Protein AF-B6E304-F1 (afdb_monomer_lite)

InterPro domains:
  IPR000536 Nuclear hormone receptor, ligand-binding domain [PF00104] (9-54)
  IPR000536 Nuclear hormone receptor, ligand-binding domain [PS51843] (1-66)
  IPR001723 Nuclear hormone receptor [PR00398] (15-36)
  IPR001723 Nuclear hormone receptor [PR00398] (36-52)
  IPR035500 Nuclear hormone receptor-like domain superfamily [G3DSA:1.10.565.10] (1-66)
  IPR035500 Nuclear hormone receptor-like domain superfamily [SSF48508] (2-66)
  IPR050234 Nuclear hormone receptor family NR1 subfamily [PTHR24082] (2-64)

Structure (mmCIF, N/CA/C/O backbone):
data_AF-B6E304-F1
#
_entry.id   AF-B6E304-F1
#
loop_
_atom_site.group_PDB
_atom_site.id
_atom_site.type_symbol
_atom_site.label_atom_id
_atom_site.label_alt_id
_atom_site.label_comp_id
_atom_site.label_asym_id
_atom_site.label_entity_id
_atom_site.label_seq_id
_atom_site.pdbx_PDB_ins_code
_atom_site.Cartn_x
_atom_site.Cartn_y
_atom_site.Cartn_z
_atom_site.occupancy
_atom_site.B_iso_or_equiv
_atom_site.auth_seq_id
_atom_site.auth_comp_id
_atom_site.auth_asym_id
_atom_site.auth_atom_id
_atom_site.pdbx_PDB_model_num
ATOM 1 N N . ASN A 1 1 ? 22.010 -4.753 -20.681 1.00 70.31 1 ASN A N 1
ATOM 2 C CA . ASN A 1 1 ? 20.542 -4.744 -20.488 1.00 70.31 1 ASN A CA 1
ATOM 3 C C . ASN A 1 1 ? 20.084 -5.293 -19.154 1.00 70.31 1 ASN A C 1
ATOM 5 O O . ASN A 1 1 ? 19.595 -4.480 -18.387 1.00 70.31 1 ASN A O 1
ATOM 9 N N . LYS A 1 2 ? 20.313 -6.571 -18.811 1.00 87.25 2 LYS A N 1
ATOM 10 C CA . LYS A 1 2 ? 19.836 -7.150 -17.532 1.00 87.25 2 LYS A CA 1
ATOM 11 C C . LYS A 1 2 ? 20.143 -6.314 -16.285 1.00 87.25 2 LYS A C 1
ATOM 13 O O . LYS A 1 2 ? 19.297 -6.167 -15.420 1.00 87.25 2 LYS A O 1
ATOM 18 N N . GLU A 1 3 ? 21.336 -5.737 -16.200 1.00 93.56 3 GLU A N 1
ATOM 19 C CA . GLU A 1 3 ? 21.720 -4.926 -15.040 1.00 93.56 3 GLU A CA 1
ATOM 20 C C . GLU A 1 3 ? 20.894 -3.632 -14.911 1.00 93.56 3 GLU A C 1
ATOM 22 O O . GLU A 1 3 ? 20.532 -3.236 -13.809 1.00 93.56 3 GLU A O 1
ATOM 27 N N . ALA A 1 4 ? 20.547 -2.990 -16.032 1.00 93.94 4 ALA A N 1
ATOM 28 C CA . ALA A 1 4 ? 19.706 -1.794 -16.030 1.00 93.94 4 ALA A CA 1
ATOM 29 C C . ALA A 1 4 ? 18.251 -2.130 -15.669 1.00 93.94 4 ALA A C 1
ATOM 31 O O . ALA A 1 4 ? 17.652 -1.431 -14.860 1.00 93.94 4 ALA A O 1
ATOM 32 N N . GLU A 1 5 ? 17.717 -3.228 -16.207 1.00 95.75 5 GLU A N 1
ATOM 33 C CA . GLU A 1 5 ? 16.376 -3.737 -15.881 1.00 95.75 5 GLU A CA 1
ATOM 34 C C . GLU A 1 5 ? 16.254 -4.080 -14.391 1.00 95.75 5 GLU A C 1
ATOM 36 O O . GLU A 1 5 ? 15.289 -3.686 -13.741 1.00 95.75 5 GLU A O 1
ATOM 41 N N . VAL A 1 6 ? 17.264 -4.749 -13.823 1.00 96.94 6 VAL A N 1
ATOM 42 C CA . VAL A 1 6 ? 17.306 -5.079 -12.391 1.00 96.94 6 VAL A CA 1
ATOM 43 C C . VAL A 1 6 ? 17.369 -3.818 -11.532 1.00 96.94 6 VAL A C 1
ATOM 45 O O . VAL A 1 6 ? 16.673 -3.746 -10.522 1.00 96.94 6 VAL A O 1
ATOM 48 N N . ARG A 1 7 ? 18.152 -2.804 -11.928 1.00 96.44 7 ARG A N 1
ATOM 49 C CA . ARG A 1 7 ? 18.185 -1.519 -11.211 1.00 96.44 7 ARG A CA 1
ATOM 50 C C . ARG A 1 7 ? 16.834 -0.813 -11.238 1.00 96.44 7 ARG A C 1
ATOM 52 O O . ARG A 1 7 ? 16.386 -0.363 -10.192 1.00 96.44 7 ARG A O 1
ATOM 59 N N . ILE A 1 8 ? 16.177 -0.755 -12.398 1.00 96.00 8 ILE A N 1
ATOM 60 C CA . ILE A 1 8 ? 14.836 -0.164 -12.519 1.00 96.00 8 ILE A CA 1
ATOM 61 C C . ILE A 1 8 ? 13.853 -0.915 -11.620 1.00 96.00 8 ILE A C 1
ATOM 63 O O . ILE A 1 8 ? 13.157 -0.294 -10.826 1.00 96.00 8 ILE A O 1
ATOM 67 N N . PHE A 1 9 ? 13.848 -2.248 -11.676 1.00 96.19 9 PHE A N 1
ATOM 68 C CA . PHE A 1 9 ? 12.971 -3.069 -10.845 1.00 96.19 9 PHE A CA 1
ATOM 69 C C . PHE A 1 9 ? 13.220 -2.860 -9.347 1.00 96.19 9 PHE A C 1
ATOM 71 O O . PHE A 1 9 ? 12.271 -2.738 -8.576 1.00 96.19 9 PHE A O 1
ATOM 78 N N . HIS A 1 10 ? 14.485 -2.759 -8.935 1.00 96.44 10 HIS A N 1
ATOM 79 C CA . HIS A 1 10 ? 14.845 -2.441 -7.557 1.00 96.44 10 HIS A CA 1
ATOM 80 C C . HIS A 1 10 ? 14.327 -1.058 -7.139 1.00 96.44 10 HIS A C 1
ATOM 82 O O . HIS A 1 10 ? 13.717 -0.934 -6.081 1.00 96.44 10 HIS A O 1
ATOM 88 N N . CYS A 1 11 ? 14.496 -0.028 -7.975 1.00 95.88 11 CYS A N 1
ATOM 89 C CA . CYS A 1 11 ? 13.937 1.300 -7.71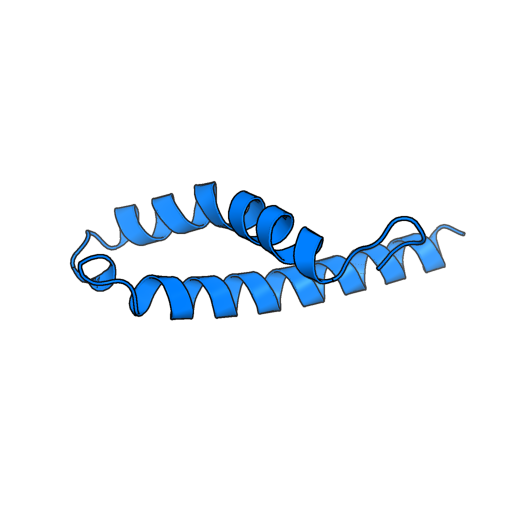0 1.00 95.88 11 CYS A CA 1
ATOM 90 C C . CYS A 1 11 ? 12.409 1.256 -7.568 1.00 95.88 11 CYS A C 1
ATOM 92 O O . CYS A 1 11 ? 11.878 1.803 -6.606 1.00 95.88 11 CYS A O 1
ATOM 94 N N . CYS A 1 12 ? 11.708 0.544 -8.457 1.00 95.38 12 CYS A N 1
ATOM 95 C CA . CYS A 1 12 ? 10.260 0.364 -8.356 1.00 95.38 12 CYS A CA 1
ATOM 96 C C . CYS A 1 12 ? 9.850 -0.306 -7.036 1.00 95.38 12 CYS A C 1
ATOM 98 O O . CYS A 1 12 ? 8.843 0.084 -6.444 1.00 95.38 12 CYS A O 1
ATOM 100 N N . GLN A 1 13 ? 10.617 -1.289 -6.550 1.00 96.44 13 GLN A N 1
ATOM 101 C CA . GLN A 1 13 ? 10.358 -1.907 -5.248 1.00 96.44 13 GLN A CA 1
ATOM 102 C C . GLN A 1 13 ? 10.558 -0.927 -4.092 1.00 96.44 13 GLN A C 1
ATOM 104 O O . GLN A 1 13 ? 9.709 -0.884 -3.207 1.00 96.44 13 GLN A O 1
ATOM 109 N N . CYS A 1 14 ? 11.629 -0.127 -4.107 1.00 96.88 14 CYS A N 1
ATOM 110 C CA . CYS A 1 14 ? 11.858 0.893 -3.081 1.00 96.88 14 CYS A CA 1
ATOM 111 C C . CYS A 1 14 ? 10.681 1.872 -3.005 1.00 96.88 14 CYS A C 1
ATOM 113 O O . CYS A 1 14 ? 10.096 2.030 -1.937 1.00 96.88 14 CYS A O 1
ATOM 115 N N . THR A 1 15 ? 10.266 2.433 -4.145 1.00 95.38 15 THR A N 1
ATOM 116 C CA . THR A 1 15 ? 9.101 3.329 -4.209 1.00 95.38 15 THR A CA 1
ATOM 117 C C . THR A 1 15 ? 7.828 2.633 -3.729 1.00 95.38 15 THR A C 1
ATOM 119 O O . THR A 1 15 ? 7.066 3.208 -2.962 1.00 95.38 15 THR A O 1
ATOM 122 N N . SER A 1 16 ? 7.611 1.367 -4.104 1.00 95.44 16 SER A N 1
ATOM 123 C CA . SER A 1 16 ? 6.428 0.615 -3.660 1.00 95.44 16 SER A CA 1
ATOM 124 C C . SER A 1 16 ? 6.387 0.442 -2.137 1.00 95.44 16 SER A C 1
ATOM 126 O O . SER A 1 16 ? 5.320 0.553 -1.542 1.00 95.44 16 SER A O 1
ATOM 128 N N . VAL A 1 17 ? 7.530 0.190 -1.488 1.00 97.81 17 VAL A N 1
ATOM 129 C CA . VAL A 1 17 ? 7.617 0.058 -0.021 1.00 97.81 17 VAL A CA 1
ATOM 130 C C . VAL A 1 17 ? 7.289 1.379 0.679 1.00 97.81 17 VAL A C 1
ATOM 132 O O . VAL A 1 17 ? 6.549 1.387 1.667 1.00 97.81 17 VAL A O 1
ATOM 135 N N . GLU A 1 18 ? 7.799 2.494 0.157 1.00 97.69 18 GLU A N 1
ATOM 136 C CA . GLU A 1 18 ? 7.475 3.832 0.664 1.00 97.69 18 GLU A CA 1
ATOM 137 C C . GLU A 1 18 ? 5.968 4.105 0.541 1.00 97.69 18 GLU A C 1
ATOM 139 O O . GLU A 1 18 ? 5.316 4.411 1.539 1.00 97.69 18 GLU A O 1
ATOM 144 N N . THR A 1 19 ? 5.369 3.852 -0.627 1.00 97.19 19 THR A N 1
ATOM 145 C CA . THR A 1 19 ? 3.929 4.069 -0.841 1.00 97.19 19 THR A CA 1
ATOM 146 C C . THR A 1 19 ? 3.046 3.156 0.017 1.00 97.19 19 THR A C 1
ATOM 148 O O . THR A 1 19 ? 2.003 3.592 0.500 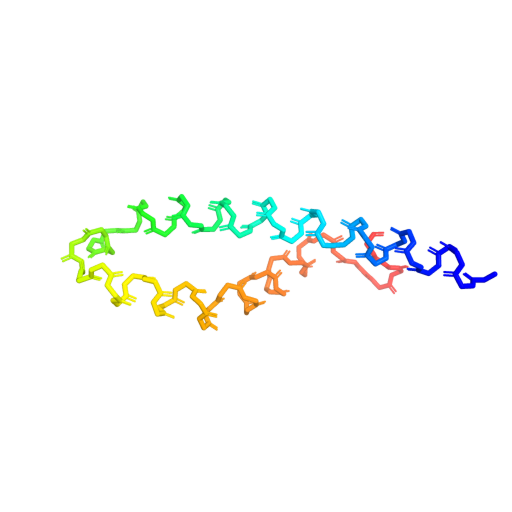1.00 97.19 19 THR A O 1
ATOM 151 N N . VAL A 1 20 ? 3.441 1.901 0.269 1.00 98.19 20 VAL A N 1
ATOM 152 C CA . VAL A 1 20 ? 2.724 1.011 1.208 1.00 98.19 20 VAL A CA 1
ATOM 153 C C . VAL A 1 20 ? 2.715 1.606 2.619 1.00 98.19 20 VAL A C 1
ATOM 155 O O . VAL A 1 20 ? 1.704 1.521 3.323 1.00 98.19 20 VAL A O 1
ATOM 158 N N . THR A 1 21 ? 3.822 2.224 3.031 1.00 98.12 21 THR A N 1
ATOM 159 C CA . THR A 1 21 ? 3.937 2.880 4.339 1.00 98.12 21 THR A CA 1
ATOM 160 C C . THR A 1 21 ? 3.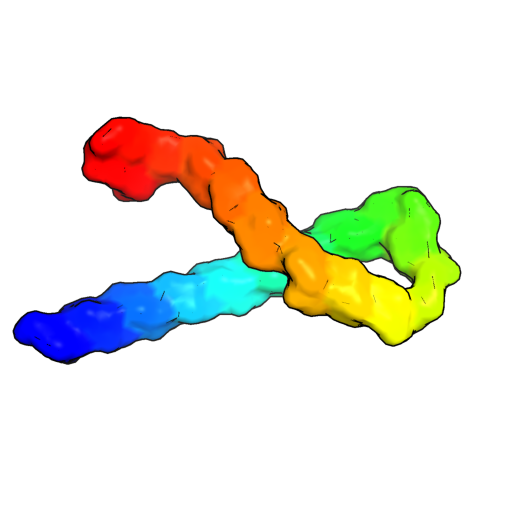003 4.087 4.418 1.00 98.12 21 THR A C 1
ATOM 162 O O . THR A 1 21 ? 2.219 4.196 5.359 1.00 98.12 21 THR A O 1
ATOM 165 N N . GLU A 1 22 ? 3.005 4.941 3.395 1.00 98.44 22 GLU A N 1
ATOM 166 C CA . GLU A 1 22 ? 2.113 6.104 3.304 1.00 98.44 22 GLU A CA 1
ATOM 167 C C . GLU A 1 22 ? 0.633 5.703 3.285 1.00 98.44 22 GLU A C 1
ATOM 169 O O . GLU A 1 22 ? -0.172 6.271 4.022 1.00 98.44 22 GLU A O 1
ATOM 174 N N . LEU A 1 23 ? 0.268 4.679 2.506 1.00 98.50 23 LEU A N 1
ATOM 175 C CA . LEU A 1 23 ? -1.098 4.155 2.452 1.00 98.50 23 LEU A CA 1
ATOM 176 C C . LEU A 1 23 ? -1.543 3.547 3.782 1.00 98.50 23 LEU A C 1
ATOM 178 O O . LEU A 1 23 ? -2.716 3.645 4.139 1.00 98.50 23 LEU A O 1
ATOM 182 N N . THR A 1 24 ? -0.620 2.950 4.534 1.00 98.50 24 THR A N 1
ATOM 183 C CA . THR A 1 24 ? -0.908 2.426 5.873 1.00 98.50 24 THR A CA 1
ATOM 184 C C . THR A 1 24 ? -1.214 3.559 6.852 1.00 98.50 24 THR A C 1
ATOM 186 O O . THR A 1 24 ? -2.189 3.475 7.599 1.00 98.50 24 THR A O 1
ATOM 189 N N . GLU A 1 25 ? -0.428 4.638 6.838 1.00 98.62 25 GLU A N 1
ATOM 190 C CA . GLU A 1 25 ? -0.697 5.814 7.675 1.00 98.62 25 GLU A CA 1
ATOM 191 C C . GLU A 1 25 ? -1.982 6.537 7.249 1.00 98.62 25 GLU A C 1
ATOM 193 O O . GLU A 1 25 ? -2.798 6.903 8.097 1.00 98.62 25 GLU A O 1
ATOM 198 N N . PHE A 1 26 ? -2.231 6.653 5.942 1.00 98.62 26 PHE A N 1
ATOM 199 C CA . PHE A 1 26 ? -3.498 7.160 5.424 1.00 98.62 26 PHE A CA 1
ATOM 200 C C . PHE A 1 26 ? -4.681 6.312 5.905 1.00 98.62 26 PHE A C 1
ATOM 202 O O . PHE A 1 26 ? -5.651 6.867 6.420 1.00 98.62 26 PHE A O 1
ATOM 209 N N . ALA A 1 27 ? -4.597 4.982 5.823 1.00 98.56 27 ALA A N 1
ATOM 210 C CA . ALA A 1 27 ? -5.668 4.092 6.263 1.00 98.56 27 ALA A CA 1
ATOM 211 C C . ALA A 1 27 ? -5.993 4.270 7.754 1.00 98.56 27 ALA A C 1
ATOM 213 O O . ALA A 1 27 ? -7.164 4.348 8.117 1.00 98.56 27 ALA A O 1
ATOM 214 N N . LYS A 1 28 ? -4.982 4.442 8.616 1.00 98.25 28 LYS A N 1
ATOM 215 C CA . LYS A 1 28 ? -5.183 4.738 10.048 1.00 98.25 28 LYS A CA 1
ATOM 216 C C . LYS A 1 28 ? -5.930 6.052 10.298 1.00 98.25 28 LYS A C 1
ATOM 218 O O . LYS A 1 28 ? -6.590 6.176 11.327 1.00 98.25 28 LYS A O 1
ATOM 223 N N . SER A 1 29 ? -5.843 7.016 9.379 1.00 98.38 29 SER A N 1
ATOM 224 C CA . SER A 1 29 ? -6.574 8.287 9.471 1.00 98.38 29 SER A CA 1
ATOM 225 C C . SER A 1 29 ? -8.056 8.178 9.082 1.00 98.38 29 SER A C 1
ATOM 227 O O . SER A 1 29 ? -8.836 9.081 9.392 1.00 98.38 29 SER A O 1
ATOM 229 N N . ILE A 1 30 ? -8.472 7.080 8.437 1.00 98.50 30 ILE A N 1
ATOM 230 C CA . ILE A 1 30 ? -9.860 6.868 8.014 1.00 98.50 30 ILE A CA 1
ATOM 231 C C . ILE A 1 30 ? -10.726 6.554 9.248 1.00 98.50 30 ILE A C 1
ATOM 233 O O . ILE A 1 30 ? -10.439 5.593 9.972 1.00 98.50 30 ILE A O 1
ATOM 237 N N . PRO A 1 31 ? -11.816 7.310 9.493 1.00 98.56 31 PRO A N 1
ATOM 238 C CA . PRO A 1 31 ? -12.705 7.061 10.622 1.00 98.56 31 PRO A CA 1
ATOM 239 C C . PRO A 1 31 ? -13.206 5.612 10.664 1.00 98.56 31 PRO A C 1
ATOM 241 O O . PRO A 1 31 ? -13.760 5.103 9.693 1.00 98.56 31 PRO A O 1
ATOM 244 N N . GLY A 1 32 ? -13.014 4.954 11.807 1.00 98.12 32 GLY A N 1
ATOM 245 C CA . GLY A 1 32 ? -13.423 3.566 12.037 1.00 98.12 32 GLY A CA 1
ATOM 246 C C . GLY A 1 32 ? -12.405 2.504 11.612 1.00 98.12 32 GLY A C 1
ATOM 247 O O . GLY A 1 32 ? -12.487 1.389 12.116 1.00 98.12 32 GLY A O 1
ATOM 248 N N . PHE A 1 33 ? -11.406 2.828 10.780 1.00 98.62 33 PHE A N 1
ATOM 249 C CA . PHE A 1 33 ? -10.407 1.846 10.335 1.00 98.62 33 PHE A CA 1
ATOM 250 C C . PHE A 1 33 ? -9.544 1.337 11.495 1.00 98.62 33 PHE A C 1
ATOM 252 O O . PHE A 1 33 ? -9.426 0.133 11.703 1.00 98.62 33 PHE A O 1
ATOM 259 N N . ALA A 1 34 ? -9.009 2.249 12.314 1.00 98.12 34 ALA A N 1
ATOM 260 C CA . ALA A 1 34 ? -8.188 1.898 13.476 1.00 98.12 34 ALA A CA 1
ATOM 261 C C . ALA A 1 34 ? -8.964 1.147 14.580 1.00 98.12 34 ALA A C 1
ATOM 263 O O . ALA A 1 34 ? -8.354 0.613 15.504 1.00 98.12 34 ALA A O 1
ATOM 264 N N . SER A 1 35 ? -10.298 1.119 14.501 1.00 98.56 35 SER A N 1
ATOM 265 C CA . SER A 1 35 ? -11.170 0.396 15.433 1.00 98.56 35 SER A CA 1
ATOM 266 C C . SER A 1 35 ? -11.481 -1.039 14.990 1.00 98.56 35 SER A C 1
ATOM 268 O O . SER A 1 35 ? -12.103 -1.771 15.757 1.00 98.56 35 SER A O 1
ATOM 270 N N . LEU A 1 36 ? -11.080 -1.443 13.779 1.00 98.69 36 LEU A N 1
ATOM 271 C CA . LEU A 1 36 ? -11.208 -2.820 13.293 1.00 98.69 36 LEU A CA 1
ATOM 272 C C . LEU A 1 36 ? -10.227 -3.759 14.005 1.00 98.69 36 LEU A C 1
ATOM 274 O O . LEU A 1 36 ? -9.213 -3.309 14.548 1.00 98.69 36 LEU A O 1
ATOM 278 N N . ASP A 1 37 ? -10.489 -5.068 13.935 1.00 98.69 37 ASP A N 1
ATOM 279 C CA . ASP A 1 37 ? -9.513 -6.073 14.363 1.00 98.69 37 ASP A CA 1
ATOM 280 C C . ASP A 1 37 ? -8.186 -5.879 13.618 1.00 98.69 37 ASP A C 1
ATOM 282 O O . ASP A 1 37 ? -8.157 -5.536 12.433 1.00 98.69 37 ASP A O 1
ATOM 286 N N . LEU A 1 38 ? -7.068 -6.104 14.306 1.00 98.44 38 LEU A N 1
ATOM 287 C CA . LEU A 1 38 ? -5.750 -5.900 13.711 1.00 98.44 38 LEU A CA 1
ATOM 288 C C . LEU A 1 38 ? -5.536 -6.800 12.481 1.00 98.44 38 LEU A C 1
ATOM 290 O O . LEU A 1 38 ? -4.911 -6.367 11.513 1.00 98.44 38 LEU A O 1
ATOM 294 N N . ASN A 1 39 ? -6.081 -8.023 12.478 1.00 98.56 39 ASN A N 1
ATOM 295 C CA . ASN A 1 39 ? -5.993 -8.912 11.320 1.00 98.56 39 ASN A CA 1
ATOM 296 C C . ASN A 1 39 ? -6.828 -8.397 10.149 1.00 98.56 39 ASN A C 1
ATOM 298 O O . ASN A 1 39 ? -6.407 -8.552 9.002 1.00 98.56 39 ASN A O 1
ATOM 302 N N . ASP A 1 40 ? -7.966 -7.755 10.416 1.00 98.75 40 ASP A N 1
ATOM 303 C CA . ASP A 1 40 ? -8.793 -7.136 9.380 1.00 98.75 40 ASP A CA 1
ATOM 304 C C . ASP A 1 40 ? -8.085 -5.921 8.776 1.00 98.75 40 ASP A C 1
ATOM 306 O O . ASP A 1 40 ? -8.023 -5.800 7.555 1.00 98.75 40 ASP A O 1
ATOM 310 N N . GLN A 1 41 ? -7.451 -5.074 9.596 1.00 98.81 41 GLN A N 1
ATOM 311 C CA . GLN A 1 41 ? -6.632 -3.956 9.106 1.00 98.81 41 GLN A CA 1
ATOM 312 C C . GLN A 1 41 ? -5.501 -4.448 8.186 1.00 98.81 41 GLN A C 1
ATOM 314 O O . GLN A 1 41 ? -5.321 -3.929 7.082 1.00 98.81 41 GLN A O 1
ATOM 319 N N . VAL A 1 42 ? -4.770 -5.4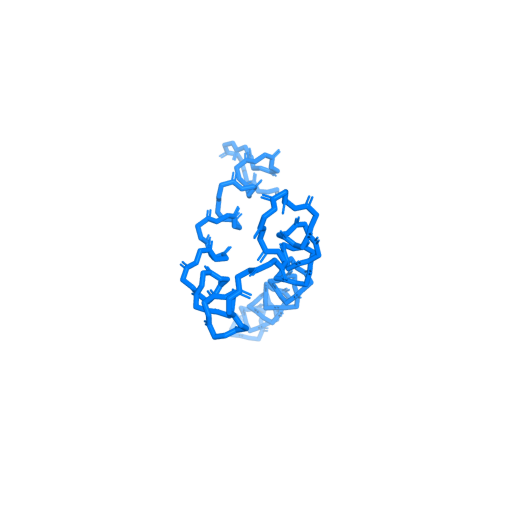89 8.607 1.00 98.56 42 VAL A N 1
ATOM 320 C CA . VAL A 1 42 ? -3.708 -6.115 7.800 1.00 98.56 42 VAL A CA 1
ATOM 321 C C . VAL A 1 42 ? -4.274 -6.741 6.528 1.00 98.56 42 VAL A C 1
ATOM 323 O O . VAL A 1 42 ? -3.672 -6.611 5.465 1.00 98.56 42 VAL A O 1
ATOM 326 N N . THR A 1 43 ? -5.426 -7.405 6.610 1.00 98.75 43 THR A N 1
ATOM 327 C CA . THR A 1 43 ? -6.087 -8.041 5.464 1.00 98.75 43 THR A CA 1
ATOM 328 C C . THR A 1 43 ? -6.492 -6.998 4.429 1.00 98.75 43 THR A C 1
ATOM 330 O O . THR A 1 43 ? -6.137 -7.131 3.259 1.00 98.75 43 THR A O 1
ATOM 333 N N . LEU A 1 44 ? -7.157 -5.923 4.852 1.00 98.81 44 LEU A N 1
ATOM 334 C CA . LEU A 1 44 ? -7.573 -4.836 3.969 1.00 98.81 44 LEU A CA 1
ATOM 335 C C . LEU A 1 44 ? -6.373 -4.189 3.268 1.00 98.81 44 LEU A C 1
ATOM 337 O O . LEU A 1 44 ? -6.399 -4.029 2.050 1.00 98.81 44 LEU A O 1
ATOM 341 N N . LEU A 1 45 ? -5.294 -3.888 3.998 1.00 98.56 45 LEU A N 1
ATOM 342 C CA . LEU A 1 45 ? -4.076 -3.330 3.400 1.00 98.56 45 LEU A CA 1
ATOM 343 C C . LEU A 1 45 ? -3.396 -4.327 2.453 1.00 98.56 45 LEU A C 1
ATOM 345 O O . LEU A 1 45 ? -3.037 -3.967 1.336 1.00 98.56 45 LEU A O 1
ATOM 349 N N . LYS A 1 46 ? -3.272 -5.599 2.846 1.00 98.06 46 LYS A N 1
ATOM 350 C CA . LYS A 1 46 ? -2.646 -6.647 2.026 1.00 98.06 46 LYS A CA 1
ATOM 351 C C . LYS A 1 46 ? -3.333 -6.819 0.671 1.00 98.06 46 LYS A C 1
ATOM 353 O O . LYS A 1 46 ? -2.642 -7.050 -0.320 1.00 98.06 46 LYS A O 1
ATOM 358 N N . TYR A 1 47 ? -4.662 -6.737 0.633 1.00 98.44 47 TYR A N 1
ATOM 359 C CA . TYR A 1 47 ? -5.426 -6.908 -0.603 1.00 98.44 47 TYR A CA 1
ATOM 360 C C . TYR A 1 47 ? -5.655 -5.595 -1.368 1.00 98.44 47 TYR A C 1
ATOM 362 O O . TYR A 1 47 ? -5.707 -5.632 -2.590 1.00 98.44 47 TYR A O 1
ATOM 370 N N . GLY A 1 48 ? -5.734 -4.443 -0.694 1.00 98.25 48 GLY A N 1
ATOM 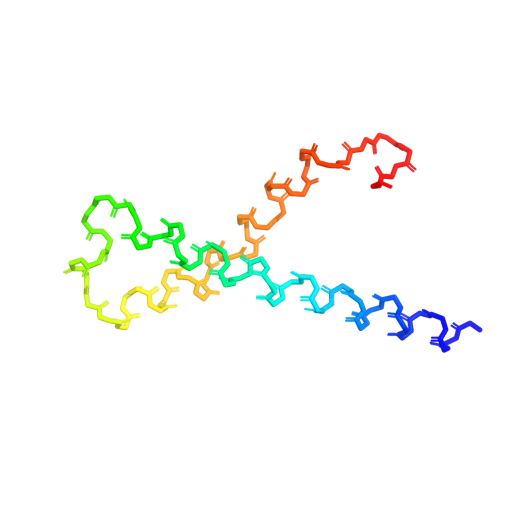371 C CA . GLY A 1 48 ? -6.066 -3.161 -1.330 1.00 98.25 48 GLY A CA 1
ATOM 372 C C . GLY A 1 48 ? -4.878 -2.293 -1.761 1.00 98.25 48 GLY A C 1
ATOM 373 O O . GLY A 1 48 ? -5.046 -1.405 -2.596 1.00 98.25 48 GLY A O 1
ATOM 374 N N . VAL A 1 49 ? -3.669 -2.511 -1.225 1.00 98.06 49 VAL A N 1
ATOM 375 C CA . VAL A 1 49 ? -2.562 -1.550 -1.407 1.00 98.06 49 VAL A CA 1
ATOM 376 C C . VAL A 1 49 ? -2.135 -1.378 -2.868 1.00 98.06 49 VAL A C 1
ATOM 378 O O . VAL A 1 49 ? -1.888 -0.257 -3.300 1.00 98.06 49 VAL A O 1
ATOM 381 N N . TYR A 1 50 ? -2.110 -2.451 -3.664 1.00 97.06 50 TYR A N 1
ATOM 382 C CA . TYR A 1 50 ? -1.731 -2.355 -5.079 1.00 97.06 50 TYR A CA 1
ATOM 383 C C . TYR A 1 50 ? -2.799 -1.677 -5.936 1.00 97.06 50 TYR A C 1
ATOM 385 O O . TYR A 1 50 ? -2.456 -0.939 -6.857 1.00 97.06 50 TYR A O 1
ATOM 393 N N . GLU A 1 51 ? -4.079 -1.873 -5.619 1.00 98.50 51 GLU A N 1
ATOM 394 C CA . GLU A 1 51 ? -5.167 -1.162 -6.295 1.00 98.50 51 GLU A CA 1
ATOM 395 C C . GLU A 1 51 ? -5.046 0.347 -6.055 1.00 98.50 51 GLU A C 1
ATOM 397 O O . GLU A 1 51 ? -5.097 1.134 -7.002 1.00 98.50 51 GLU A O 1
ATOM 402 N N . ALA A 1 52 ? -4.788 0.747 -4.806 1.00 98.19 52 ALA A N 1
ATOM 403 C CA . ALA A 1 52 ? -4.557 2.142 -4.451 1.00 98.19 52 ALA A CA 1
ATOM 404 C C . ALA A 1 52 ? -3.301 2.714 -5.129 1.00 98.19 52 ALA A C 1
ATOM 406 O O . ALA A 1 52 ? -3.355 3.819 -5.669 1.00 98.19 52 ALA A O 1
ATOM 407 N N . ILE A 1 53 ? -2.192 1.962 -5.166 1.00 97.19 53 ILE A N 1
ATOM 408 C CA . ILE A 1 53 ? -0.966 2.371 -5.870 1.00 97.19 53 ILE A CA 1
ATOM 409 C C . ILE A 1 53 ? -1.258 2.643 -7.347 1.00 97.19 53 ILE A C 1
ATOM 411 O O . ILE A 1 53 ? -0.909 3.713 -7.834 1.00 97.19 53 ILE A O 1
ATOM 415 N N . PHE A 1 54 ? -1.922 1.733 -8.067 1.00 96.50 54 PHE A N 1
ATOM 416 C CA . PHE A 1 54 ? -2.204 1.941 -9.492 1.00 96.50 54 PHE A CA 1
ATOM 417 C C . PHE A 1 54 ? -3.202 3.075 -9.744 1.00 96.50 54 PHE A C 1
ATOM 419 O O . PHE A 1 54 ? -3.040 3.824 -10.709 1.00 96.50 54 PHE A O 1
ATOM 426 N N . ALA A 1 55 ? -4.189 3.257 -8.863 1.00 97.94 55 ALA A N 1
ATOM 427 C CA . ALA A 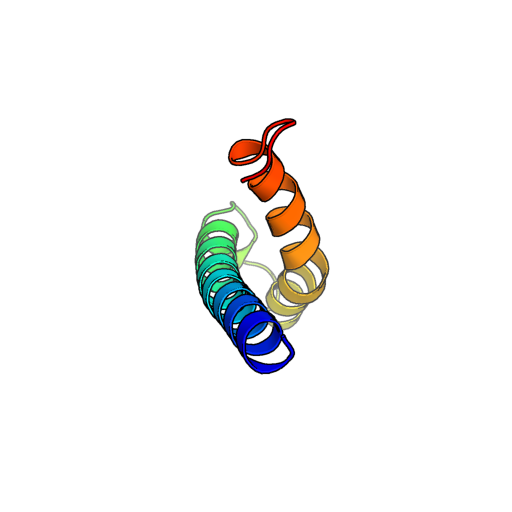1 55 ? -5.084 4.406 -8.925 1.00 97.94 55 ALA A CA 1
ATOM 428 C C . ALA A 1 55 ? -4.312 5.728 -8.770 1.00 97.94 55 ALA A C 1
ATOM 430 O O . ALA A 1 55 ? -4.495 6.642 -9.574 1.00 97.94 55 ALA A O 1
ATOM 431 N N . MET A 1 56 ? -3.401 5.825 -7.797 1.00 97.12 56 MET A N 1
ATOM 432 C CA . MET A 1 56 ? -2.584 7.025 -7.579 1.00 97.12 56 MET A CA 1
ATOM 433 C C . MET A 1 56 ? -1.534 7.228 -8.671 1.00 97.12 56 MET A C 1
ATOM 435 O O . MET A 1 56 ? -1.279 8.365 -9.059 1.00 97.12 56 MET A O 1
ATOM 439 N N . LEU A 1 57 ? -0.969 6.152 -9.222 1.00 96.38 57 LEU A N 1
ATOM 440 C CA . LEU A 1 57 ? 0.022 6.215 -10.296 1.00 96.38 57 LEU A CA 1
ATOM 441 C C . LEU A 1 57 ? -0.521 6.951 -11.529 1.00 96.38 57 LEU A C 1
ATOM 443 O O . LEU A 1 57 ? 0.213 7.683 -12.187 1.00 96.38 57 LEU A O 1
ATOM 447 N N . SER A 1 58 ? -1.828 6.843 -11.787 1.00 95.94 58 SER A N 1
ATOM 448 C CA . SER A 1 58 ? -2.495 7.584 -12.864 1.00 95.94 58 SER A CA 1
ATOM 449 C C . SER A 1 58 ? -2.362 9.110 -12.737 1.00 95.94 58 SER A C 1
ATOM 451 O O . SER A 1 58 ? -2.379 9.803 -13.749 1.00 95.94 58 SER A O 1
ATOM 453 N N . SER A 1 59 ? -2.177 9.638 -11.520 1.00 97.00 59 SER A N 1
ATOM 454 C CA . SER A 1 59 ? -2.023 11.079 -11.276 1.00 97.00 59 SER A CA 1
ATOM 455 C C . SER A 1 59 ? -0.647 11.630 -11.663 1.00 97.00 59 SER A C 1
ATOM 457 O O . SER A 1 59 ? -0.514 12.835 -11.869 1.00 97.00 59 SER A O 1
ATOM 459 N N . VAL A 1 60 ? 0.361 10.759 -11.789 1.00 95.75 60 VAL A N 1
ATOM 460 C CA . VAL A 1 60 ? 1.739 11.121 -12.167 1.00 95.75 60 VAL A CA 1
ATOM 461 C C . VAL A 1 60 ? 2.123 10.603 -13.553 1.00 95.75 60 VAL A C 1
ATOM 463 O O . VAL A 1 60 ? 3.271 10.730 -13.955 1.00 95.75 60 VAL A O 1
ATOM 466 N N . MET A 1 61 ? 1.174 10.024 -14.292 1.00 96.88 61 MET A N 1
ATOM 467 C CA . MET A 1 61 ? 1.383 9.493 -15.636 1.00 96.88 61 MET A CA 1
ATOM 468 C C . MET A 1 61 ? 0.654 10.324 -16.686 1.00 96.88 61 MET A C 1
ATOM 470 O O . MET A 1 61 ? -0.463 10.797 -16.485 1.00 96.88 61 MET A O 1
ATOM 474 N N . ASN A 1 62 ? 1.257 10.428 -17.864 1.00 96.12 62 ASN A N 1
ATOM 475 C CA . ASN A 1 62 ? 0.599 10.892 -19.075 1.00 96.12 62 ASN A CA 1
ATOM 476 C C . ASN A 1 62 ? 0.895 9.931 -20.243 1.00 96.12 62 ASN A C 1
ATOM 478 O O . ASN A 1 62 ? 1.477 8.861 -20.069 1.00 96.12 62 ASN A O 1
ATOM 482 N N . LYS A 1 63 ? 0.466 10.298 -21.456 1.00 96.50 63 LYS A N 1
ATOM 483 C CA . LYS A 1 63 ? 0.624 9.463 -22.660 1.00 96.50 63 LYS A CA 1
ATOM 484 C C . LYS A 1 63 ? 2.081 9.147 -23.035 1.00 96.50 63 LYS A C 1
ATOM 486 O O . LYS A 1 63 ? 2.307 8.200 -23.781 1.00 96.50 63 LYS A O 1
ATOM 491 N N . ASP A 1 64 ? 3.034 9.947 -22.567 1.00 97.25 64 ASP A N 1
ATOM 492 C CA . ASP A 1 64 ? 4.456 9.833 -22.889 1.00 97.25 64 ASP A CA 1
ATOM 493 C C . ASP A 1 64 ? 5.243 9.088 -21.791 1.00 97.25 64 ASP A C 1
ATOM 495 O O . ASP A 1 64 ? 6.386 8.698 -22.026 1.00 97.25 64 ASP A O 1
ATOM 499 N N . GLY A 1 65 ? 4.633 8.844 -20.623 1.00 92.12 65 GLY A N 1
ATOM 500 C CA . GLY A 1 65 ? 5.245 8.122 -19.505 1.00 92.12 65 GLY A CA 1
ATOM 501 C C . GLY A 1 65 ? 4.869 8.675 -18.128 1.00 92.12 65 GLY A C 1
ATOM 502 O O . GLY A 1 65 ? 3.936 9.471 -18.002 1.00 92.12 65 GLY A O 1
ATOM 503 N N . ILE A 1 66 ? 5.607 8.212 -17.112 1.00 81.88 66 ILE A N 1
ATOM 504 C CA . ILE A 1 66 ? 5.792 8.927 -15.834 1.00 81.88 66 ILE A CA 1
ATOM 505 C C . ILE A 1 66 ? 6.755 10.089 -16.083 1.00 81.88 66 ILE A C 1
ATOM 507 O O . ILE A 1 66 ? 7.779 9.837 -16.761 1.00 81.88 66 ILE A O 1
#

Sequence (66 aa):
NKEAEVRIFHCCQCTSVETVTELTEFAKSIPGFASLDLNDQVTLLKYGVYEAIFAMLSSVMNKDGI

Foldseek 3Di:
DVVVVVVVVVVVVVVLVVQLVVVLVVQCVPPCSVVDDPVVNVVCSVPCSVVVVVVVVVVVADPVGD

Radius of gyration: 14.95 Å; chains: 1; bounding box: 35×20×38 Å

pLDDT: mean 96.57, std 4.19, range [70.31, 98.81]

Secondary structure (DSSP, 8-state):
-HHHHHHHHHHHHHHHHHHHHHHHHHHHHSTTGGGS-HHHHHHHHHHHHHHHHHHHHGGG-BTTB-

Organism: Capra hircus (NCBI:txid9925)